Protein AF-A0A834CMX5-F1 (afdb_monomer_lite)

pLDDT: mean 90.63, std 9.28, range [58.38, 97.94]

Secondary structure (DSSP, 8-state):
---SEEEEEEEE--SSTT----TT-EEEEEEEEEESS-EE-SEEEEEEEEEEEEEEEEEETTEEEEEEEEEEEEEEEEEEEEGGG-SS--EEPSEEEEEEEEEEPP--

InterPro domains:
  IPR011021 Arrestin-like, N-terminal [PF00339] (16-106)
  IPR014752 Arrestin-like, C-terminal domain superfamily [G3DSA:2.60.40.640] (1-108)
  IPR014756 Immunoglobulin E-set [SSF81296] (17-107)
  IPR050357 Arrestin domain-containing protein [PTHR11188] (4-106)

Structure (mmCIF, N/CA/C/O backbone):
data_AF-A0A834CMX5-F1
#
_entry.id   AF-A0A834CMX5-F1
#
loop_
_atom_site.group_PDB
_atom_site.id
_atom_site.type_symbol
_atom_site.label_atom_id
_atom_site.label_alt_id
_atom_site.label_comp_id
_atom_site.label_asym_id
_atom_site.label_entity_id
_atom_site.label_seq_id
_atom_site.pdbx_PDB_ins_code
_atom_site.Cartn_x
_atom_site.Cartn_y
_atom_site.Cartn_z
_atom_site.occupancy
_atom_site.B_iso_or_equiv
_atom_site.auth_seq_id
_atom_site.auth_comp_id
_atom_site.auth_asym_id
_atom_site.auth_atom_id
_atom_site.pdbx_PDB_model_num
ATOM 1 N N . MET A 1 1 ? 20.685 19.515 -13.381 1.00 59.47 1 MET A N 1
ATOM 2 C CA . MET A 1 1 ? 21.125 18.147 -13.027 1.00 59.47 1 MET A CA 1
ATOM 3 C C . MET A 1 1 ? 19.891 17.265 -13.003 1.00 59.47 1 MET A C 1
ATOM 5 O O . MET A 1 1 ? 18.944 17.637 -12.328 1.00 59.47 1 MET A O 1
ATOM 9 N N . GLU A 1 2 ? 19.858 16.156 -13.742 1.00 70.31 2 GLU A N 1
ATOM 10 C CA . GLU A 1 2 ? 18.731 15.216 -13.643 1.00 70.31 2 GLU A CA 1
ATOM 11 C C . GLU A 1 2 ? 18.767 14.460 -12.307 1.00 70.31 2 GLU A C 1
ATOM 13 O O . GLU A 1 2 ? 19.832 13.969 -11.902 1.00 70.31 2 GLU A O 1
ATOM 18 N N . SER A 1 3 ? 17.614 14.378 -11.637 1.00 84.69 3 SER A N 1
ATOM 19 C CA . SER A 1 3 ? 17.420 13.575 -10.430 1.00 84.69 3 SER A CA 1
ATOM 20 C C . SER A 1 3 ? 17.425 12.082 -10.767 1.00 84.69 3 SER A C 1
ATOM 22 O O . SER A 1 3 ? 17.005 11.665 -11.846 1.00 84.69 3 SER A O 1
ATOM 24 N N . THR A 1 4 ? 17.929 11.263 -9.843 1.00 91.31 4 THR A N 1
ATOM 25 C CA . THR A 1 4 ? 17.989 9.804 -10.017 1.00 91.31 4 THR A CA 1
ATOM 26 C C . THR A 1 4 ? 16.591 9.195 -10.092 1.00 91.31 4 THR A C 1
ATOM 28 O O . THR A 1 4 ? 16.306 8.440 -11.016 1.00 91.31 4 THR A O 1
ATOM 31 N N . VAL A 1 5 ? 15.706 9.596 -9.177 1.00 93.75 5 VAL A N 1
ATOM 32 C CA . VAL A 1 5 ? 14.263 9.343 -9.250 1.00 93.75 5 VAL A CA 1
ATOM 33 C C . VAL A 1 5 ? 13.597 10.637 -9.710 1.00 93.75 5 VAL A C 1
ATOM 35 O O . VAL A 1 5 ? 13.778 11.688 -9.090 1.00 93.75 5 VAL A O 1
ATOM 38 N N . LYS A 1 6 ? 12.870 10.575 -10.822 1.00 94.56 6 LYS A N 1
ATOM 39 C CA . LYS A 1 6 ? 12.090 11.690 -11.371 1.00 94.56 6 LYS A CA 1
ATOM 40 C C . LYS A 1 6 ? 10.676 11.702 -10.794 1.00 94.56 6 LYS A C 1
ATOM 42 O O . LYS A 1 6 ? 10.185 12.766 -10.430 1.00 94.56 6 LYS A O 1
ATOM 47 N N . LYS A 1 7 ? 10.055 10.527 -10.649 1.00 95.50 7 LYS A N 1
ATOM 48 C CA . LYS A 1 7 ? 8.677 10.393 -10.162 1.00 95.50 7 LYS A CA 1
ATOM 49 C C . LYS A 1 7 ? 8.452 9.054 -9.467 1.00 95.50 7 LYS A C 1
ATOM 51 O O . LYS A 1 7 ? 8.994 8.043 -9.903 1.00 95.50 7 LYS A O 1
ATOM 56 N N . LEU A 1 8 ? 7.648 9.046 -8.408 1.00 95.75 8 LEU A N 1
ATOM 57 C CA . LEU A 1 8 ? 7.173 7.832 -7.748 1.00 95.75 8 LEU A CA 1
ATOM 58 C C . LEU A 1 8 ? 5.707 8.028 -7.359 1.00 95.75 8 LEU A C 1
ATOM 60 O O . LEU A 1 8 ? 5.420 8.747 -6.405 1.00 95.75 8 LEU A O 1
ATOM 64 N N . ASP A 1 9 ? 4.808 7.365 -8.080 1.00 96.69 9 ASP A N 1
ATOM 65 C CA . ASP A 1 9 ? 3.364 7.468 -7.876 1.00 96.69 9 ASP A CA 1
ATOM 66 C C . ASP A 1 9 ? 2.751 6.107 -7.561 1.00 96.69 9 ASP A C 1
ATOM 68 O O . ASP A 1 9 ? 3.202 5.070 -8.047 1.00 96.69 9 ASP A O 1
ATOM 72 N N . VAL A 1 10 ? 1.666 6.121 -6.791 1.00 95.94 10 VAL A N 1
ATOM 73 C CA . VAL A 1 10 ? 0.834 4.944 -6.530 1.00 95.94 10 VAL A CA 1
ATOM 74 C C . VAL A 1 10 ? -0.581 5.263 -6.983 1.00 95.94 10 VAL A C 1
ATOM 76 O O . VAL A 1 10 ? -1.165 6.256 -6.558 1.00 95.94 10 VAL A O 1
ATOM 79 N N . THR A 1 11 ? -1.136 4.412 -7.838 1.00 95.50 11 THR A N 1
ATOM 80 C CA . THR A 1 11 ? -2.509 4.533 -8.343 1.00 95.50 11 THR A CA 1
ATOM 81 C C . THR A 1 11 ? -3.254 3.227 -8.115 1.00 95.50 11 THR A C 1
ATOM 83 O O . THR A 1 11 ? -2.636 2.168 -8.004 1.00 95.50 11 THR A O 1
ATOM 86 N N . TYR A 1 12 ? -4.575 3.297 -8.007 1.00 94.06 12 TYR A N 1
ATOM 87 C CA . TYR A 1 12 ? -5.434 2.126 -7.880 1.00 94.06 12 TYR A CA 1
ATOM 88 C C . TYR A 1 12 ? -6.724 2.338 -8.662 1.00 94.06 12 TYR A C 1
ATOM 90 O O . TYR A 1 12 ? -7.121 3.473 -8.931 1.00 94.06 12 TYR A O 1
ATOM 98 N N . ASN A 1 13 ? -7.359 1.230 -9.022 1.00 90.00 13 ASN A N 1
ATOM 99 C CA . ASN A 1 13 ? -8.603 1.229 -9.770 1.00 90.00 13 ASN A CA 1
ATOM 100 C C . ASN A 1 13 ? -9.786 1.295 -8.793 1.00 90.00 13 ASN A C 1
ATOM 102 O O . ASN A 1 13 ? -9.865 0.447 -7.896 1.00 90.00 13 ASN A O 1
ATOM 106 N N . PRO A 1 14 ? -10.709 2.259 -8.952 1.00 87.75 14 PRO A N 1
ATOM 107 C CA . PRO A 1 14 ? -11.983 2.232 -8.248 1.00 87.75 14 PRO A CA 1
ATOM 108 C C . PRO A 1 14 ? -12.763 0.967 -8.605 1.00 87.75 14 PRO A C 1
ATOM 110 O O . PRO A 1 14 ? -12.809 0.574 -9.769 1.00 87.75 14 PRO A O 1
ATOM 113 N N . ILE A 1 15 ? -13.395 0.346 -7.611 1.00 86.62 15 ILE A N 1
ATOM 114 C CA . ILE A 1 15 ? -14.185 -0.884 -7.807 1.00 86.62 15 ILE A CA 1
ATOM 115 C C . ILE A 1 15 ? -15.691 -0.624 -7.959 1.00 86.62 15 ILE A C 1
ATOM 117 O O . ILE A 1 15 ? -16.437 -1.515 -8.351 1.00 86.62 15 ILE A O 1
ATOM 121 N N . ASN A 1 16 ? -16.154 0.587 -7.635 1.00 84.31 16 ASN A N 1
ATOM 122 C CA . ASN A 1 16 ? -17.543 1.030 -7.758 1.00 84.31 16 A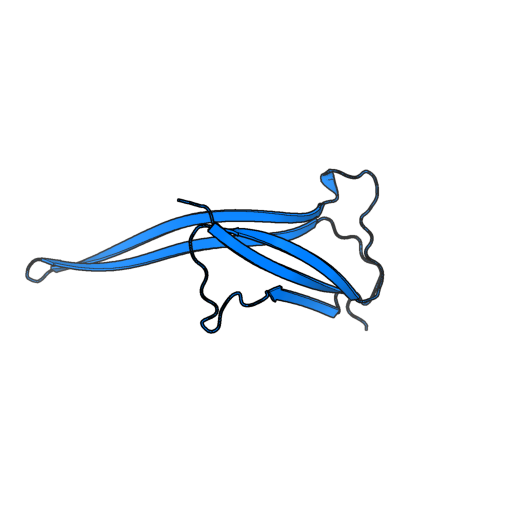SN A CA 1
ATOM 123 C C . ASN A 1 16 ? -17.612 2.567 -7.825 1.00 84.31 16 ASN A C 1
ATOM 125 O O . ASN A 1 16 ? -16.613 3.249 -7.592 1.00 84.31 16 ASN A O 1
ATOM 129 N N . GLU A 1 17 ? -18.801 3.117 -8.095 1.00 87.69 17 GLU A N 1
ATOM 130 C CA . GLU A 1 17 ? -19.046 4.568 -8.199 1.00 87.69 17 GLU A CA 1
ATOM 131 C C . GLU A 1 17 ? -18.670 5.352 -6.933 1.00 87.69 17 GLU A C 1
ATOM 133 O O . GLU A 1 17 ? -18.307 6.524 -7.007 1.00 87.69 17 GLU A O 1
ATOM 138 N N . ARG A 1 18 ? -18.752 4.710 -5.760 1.00 90.00 18 ARG A N 1
ATOM 139 C CA . ARG A 1 18 ? -18.447 5.330 -4.462 1.00 90.00 18 ARG A CA 1
ATOM 140 C C . ARG A 1 18 ? -16.980 5.194 -4.071 1.00 90.00 18 ARG A C 1
ATOM 142 O O . ARG A 1 18 ? -16.559 5.812 -3.098 1.00 90.00 18 ARG A O 1
ATOM 149 N N . ASN A 1 19 ? -16.214 4.390 -4.809 1.00 89.75 19 ASN A N 1
ATOM 150 C CA . ASN A 1 19 ? -14.831 4.048 -4.515 1.00 89.75 19 ASN A CA 1
ATOM 151 C C . ASN A 1 19 ? -14.617 3.559 -3.064 1.00 89.75 19 ASN A C 1
ATOM 153 O O . ASN A 1 19 ? -13.636 3.898 -2.402 1.00 89.75 19 ASN A O 1
ATOM 157 N N . THR A 1 20 ? -15.574 2.782 -2.553 1.00 91.31 20 THR A N 1
ATOM 158 C CA . THR A 1 20 ? -15.535 2.194 -1.207 1.00 91.31 20 THR A CA 1
ATOM 159 C C . THR A 1 20 ? -15.242 0.705 -1.283 1.00 91.31 20 THR A C 1
ATOM 161 O O . THR A 1 20 ? -15.861 0.019 -2.093 1.00 91.31 20 THR A O 1
ATOM 164 N N . PHE A 1 21 ? -14.364 0.220 -0.406 1.00 89.81 21 PHE A N 1
ATOM 165 C CA . PHE A 1 21 ? -13.956 -1.183 -0.305 1.00 89.81 21 PHE A CA 1
ATOM 166 C C . PHE A 1 21 ? -14.465 -1.788 1.004 1.00 89.81 21 PHE A C 1
ATOM 168 O O . PHE A 1 21 ? -14.479 -1.112 2.036 1.00 89.81 21 PHE A O 1
ATOM 175 N N . THR A 1 22 ? -14.851 -3.057 0.964 1.00 90.88 22 THR A N 1
ATOM 176 C CA . THR A 1 22 ? -15.309 -3.848 2.105 1.00 90.88 22 THR A CA 1
ATOM 177 C C . THR A 1 22 ? -14.560 -5.181 2.199 1.00 90.88 22 THR A C 1
ATOM 179 O O . THR A 1 22 ? -13.646 -5.474 1.426 1.00 90.88 22 THR A O 1
ATOM 182 N N . ASN A 1 23 ? -14.910 -5.983 3.200 1.00 90.94 23 ASN A N 1
ATOM 183 C CA . ASN A 1 23 ? -14.295 -7.274 3.480 1.00 90.94 23 ASN A CA 1
ATOM 184 C C . ASN A 1 23 ? -14.355 -8.187 2.246 1.00 90.94 23 ASN A C 1
ATOM 186 O O . ASN A 1 23 ? -15.418 -8.384 1.660 1.00 90.94 23 ASN A O 1
ATOM 190 N N . GLY A 1 24 ? -13.213 -8.766 1.875 1.00 90.94 24 GLY A N 1
ATOM 191 C CA . GLY A 1 24 ? -13.087 -9.647 0.715 1.00 90.94 24 GLY A CA 1
ATOM 192 C C . GLY A 1 24 ? -12.901 -8.953 -0.637 1.00 90.94 24 GLY A C 1
ATOM 193 O O . GLY A 1 24 ? -12.557 -9.651 -1.593 1.00 90.94 24 GLY A O 1
ATOM 194 N N . ASP A 1 25 ? -13.048 -7.626 -0.728 1.00 92.62 25 ASP A N 1
ATOM 195 C CA . ASP A 1 25 ? -12.821 -6.890 -1.976 1.00 92.62 25 ASP A CA 1
ATOM 196 C C . ASP A 1 25 ? -11.353 -6.924 -2.405 1.00 92.62 25 ASP A C 1
ATOM 198 O O . ASP A 1 25 ? -10.432 -6.930 -1.583 1.00 92.62 25 ASP A O 1
ATOM 202 N N . PHE A 1 26 ? -11.127 -6.869 -3.716 1.00 92.12 26 PHE A N 1
ATOM 203 C CA . PHE A 1 26 ? -9.793 -6.739 -4.285 1.00 92.12 26 PHE A CA 1
ATOM 204 C C . PHE A 1 26 ? -9.479 -5.281 -4.611 1.00 92.12 26 PHE A C 1
ATOM 206 O O . PHE A 1 26 ? -10.207 -4.625 -5.351 1.00 92.12 26 PHE A O 1
ATOM 213 N N . ILE A 1 27 ? -8.342 -4.793 -4.121 1.00 92.00 27 ILE A N 1
ATOM 214 C CA . ILE A 1 27 ? -7.737 -3.548 -4.580 1.00 92.00 27 ILE A CA 1
ATOM 215 C C . ILE A 1 27 ? -6.616 -3.868 -5.564 1.00 92.00 27 ILE A C 1
ATOM 217 O O . ILE A 1 27 ? -5.609 -4.486 -5.217 1.00 92.00 27 ILE A O 1
ATOM 221 N N . THR A 1 28 ? -6.804 -3.437 -6.807 1.00 94.50 28 THR A N 1
ATOM 222 C CA . THR A 1 28 ? -5.807 -3.546 -7.877 1.00 94.50 28 THR A CA 1
ATOM 223 C C . THR A 1 28 ? -5.263 -2.171 -8.207 1.00 94.50 28 THR A C 1
ATOM 225 O O . THR A 1 28 ? -6.030 -1.211 -8.308 1.00 94.50 28 THR A O 1
ATOM 228 N N . GLY A 1 29 ? -3.963 -2.069 -8.421 1.00 95.50 29 GLY A N 1
ATOM 229 C CA . GLY A 1 29 ? -3.335 -0.815 -8.787 1.00 95.50 29 GLY A CA 1
ATOM 230 C C . GLY A 1 29 ? -1.917 -1.007 -9.277 1.00 95.50 29 GLY A C 1
ATOM 231 O O . GLY A 1 29 ? -1.492 -2.117 -9.593 1.00 95.50 29 GLY A O 1
ATOM 232 N N . GLN A 1 30 ? -1.181 0.091 -9.352 1.00 96.81 30 GLN A N 1
ATOM 233 C CA . GLN A 1 30 ? 0.189 0.085 -9.836 1.00 96.81 30 GLN A CA 1
ATOM 234 C C . GLN A 1 30 ? 1.028 1.171 -9.171 1.00 96.81 30 GLN A C 1
ATOM 236 O O . GLN A 1 30 ? 0.543 2.261 -8.852 1.00 96.81 30 GLN A O 1
ATOM 241 N N . VAL A 1 31 ? 2.308 0.861 -8.987 1.00 97.12 31 VAL A N 1
ATOM 242 C CA . VAL A 1 31 ? 3.349 1.817 -8.620 1.00 97.12 31 VAL A CA 1
ATOM 243 C C . VAL A 1 31 ? 4.104 2.204 -9.884 1.00 97.12 31 VAL A C 1
ATOM 245 O O . VAL A 1 31 ? 4.655 1.340 -10.559 1.00 97.12 31 VAL A O 1
ATOM 248 N N . MET A 1 32 ? 4.132 3.492 -10.206 1.00 97.44 32 MET A N 1
ATOM 249 C CA . MET A 1 32 ? 4.895 4.034 -11.326 1.00 97.44 32 MET A CA 1
ATOM 250 C C . MET A 1 32 ? 6.165 4.695 -10.793 1.00 97.44 32 MET A C 1
ATOM 252 O O . MET A 1 32 ? 6.090 5.615 -9.982 1.00 97.44 32 MET A O 1
ATOM 256 N N . LEU A 1 33 ? 7.320 4.238 -11.265 1.00 96.50 33 LEU A N 1
ATOM 257 C CA . LEU A 1 33 ? 8.636 4.755 -10.914 1.00 96.50 33 LEU A CA 1
ATOM 258 C C . LEU A 1 33 ? 9.324 5.276 -12.177 1.00 96.50 33 LEU A C 1
ATOM 260 O O . LEU A 1 33 ? 9.674 4.501 -13.063 1.00 96.50 33 LEU A O 1
ATOM 264 N N . GLU A 1 34 ? 9.544 6.582 -12.250 1.00 96.56 34 GLU A N 1
ATOM 265 C CA . GLU A 1 34 ? 10.317 7.212 -13.314 1.00 96.56 34 GLU A CA 1
ATOM 266 C C . GLU A 1 34 ? 11.744 7.476 -12.831 1.00 96.56 34 GLU A C 1
ATOM 268 O O . GLU A 1 34 ? 11.964 8.172 -11.836 1.00 96.56 34 GLU A O 1
ATOM 273 N N . MET A 1 35 ? 12.718 6.938 -13.556 1.00 95.31 35 MET A N 1
ATOM 274 C CA . MET A 1 35 ? 14.142 7.035 -13.257 1.00 95.31 35 MET A CA 1
ATOM 275 C C . MET A 1 35 ? 14.841 7.934 -14.275 1.00 95.31 35 MET A C 1
ATOM 277 O O . MET A 1 35 ? 14.656 7.789 -15.482 1.00 95.31 35 MET A O 1
ATOM 281 N N . GLY A 1 36 ? 15.687 8.846 -13.798 1.00 94.62 36 GLY A N 1
ATOM 282 C CA . GLY A 1 36 ? 16.547 9.660 -14.661 1.00 94.62 36 GLY A CA 1
ATOM 283 C C . GLY A 1 36 ? 17.898 9.017 -14.958 1.00 94.62 36 GLY A C 1
ATOM 284 O O . GLY A 1 36 ? 18.520 9.321 -15.969 1.00 94.62 36 GLY A O 1
ATOM 285 N N . LYS A 1 37 ? 18.372 8.135 -14.074 1.00 93.62 37 LYS A N 1
ATOM 286 C CA . LYS A 1 37 ? 19.705 7.518 -14.127 1.00 93.62 37 LYS A CA 1
ATOM 287 C C . LYS A 1 37 ? 19.633 6.078 -13.638 1.00 93.62 37 LYS A C 1
ATOM 289 O O . LYS A 1 37 ? 18.727 5.739 -12.879 1.00 93.62 37 LYS A O 1
ATOM 294 N N . ASN A 1 38 ? 20.623 5.268 -14.014 1.00 91.69 38 ASN A N 1
ATOM 295 C CA . ASN A 1 38 ? 20.811 3.945 -13.422 1.00 91.69 38 ASN A CA 1
ATOM 296 C C . ASN A 1 38 ? 20.953 4.087 -11.902 1.00 91.69 38 ASN A C 1
ATOM 298 O O . ASN A 1 38 ? 21.782 4.867 -11.427 1.00 91.69 38 ASN A O 1
ATOM 302 N N . CYS A 1 39 ? 20.159 3.336 -11.146 1.00 90.62 39 CYS A N 1
ATOM 303 C CA . CYS A 1 39 ? 20.222 3.336 -9.691 1.00 90.62 39 CYS A CA 1
ATOM 304 C C . CYS A 1 39 ? 20.030 1.927 -9.154 1.00 90.62 39 CYS A C 1
ATOM 306 O O . CYS A 1 39 ? 19.121 1.219 -9.578 1.00 90.62 39 CYS A O 1
ATOM 308 N N . GLN A 1 40 ? 20.865 1.536 -8.199 1.00 90.50 40 GLN A N 1
ATOM 309 C CA . GLN A 1 40 ? 20.643 0.320 -7.436 1.00 90.50 40 GLN A CA 1
ATOM 310 C C . GLN A 1 40 ? 19.596 0.591 -6.353 1.00 90.50 40 GLN A C 1
ATOM 312 O O . GLN A 1 40 ? 19.754 1.516 -5.557 1.00 90.50 40 GLN A O 1
ATOM 317 N N . ILE A 1 41 ? 18.537 -0.216 -6.327 1.00 90.06 41 ILE A N 1
ATOM 318 C CA . ILE A 1 41 ? 17.477 -0.130 -5.321 1.00 90.06 41 ILE A CA 1
ATOM 319 C C . ILE A 1 41 ? 17.539 -1.367 -4.429 1.00 90.06 41 ILE A C 1
ATOM 321 O O . ILE A 1 41 ? 17.425 -2.490 -4.909 1.00 90.06 41 ILE A O 1
ATOM 325 N N . ASP A 1 42 ? 17.674 -1.162 -3.118 1.00 89.69 42 ASP A N 1
ATOM 326 C CA . ASP A 1 42 ? 17.714 -2.271 -2.157 1.00 89.69 42 ASP A CA 1
ATOM 327 C C . ASP A 1 42 ? 16.342 -2.915 -1.962 1.00 89.69 42 ASP A C 1
ATOM 329 O O . ASP A 1 42 ? 16.210 -4.135 -1.874 1.00 89.69 42 ASP A O 1
ATOM 333 N N . SER A 1 43 ? 15.294 -2.096 -1.880 1.00 91.50 43 SER A N 1
ATOM 334 C CA . SER A 1 43 ? 13.932 -2.606 -1.826 1.00 91.50 43 SER A CA 1
ATOM 335 C C . SER A 1 43 ? 12.923 -1.613 -2.373 1.00 91.50 43 SER A C 1
ATOM 337 O O . SER A 1 43 ? 12.974 -0.428 -2.047 1.00 91.50 43 SER A O 1
ATOM 339 N N . LEU A 1 44 ? 11.966 -2.125 -3.138 1.00 93.12 44 LEU A N 1
ATOM 340 C CA . LEU A 1 44 ? 10.785 -1.407 -3.592 1.00 93.12 44 LEU A CA 1
ATOM 341 C C . LEU A 1 44 ? 9.579 -2.269 -3.247 1.00 93.12 44 LEU A C 1
ATOM 343 O O . LEU A 1 44 ? 9.506 -3.424 -3.656 1.00 93.12 44 LEU A O 1
ATOM 347 N N . PHE A 1 45 ? 8.644 -1.733 -2.474 1.00 94.56 45 PHE A N 1
ATOM 348 C CA . PHE A 1 45 ? 7.449 -2.456 -2.059 1.00 94.56 45 PHE A CA 1
ATOM 349 C C . PHE A 1 45 ? 6.296 -1.491 -1.827 1.00 94.56 45 PHE A C 1
ATOM 351 O O . PHE A 1 45 ? 6.499 -0.326 -1.484 1.00 94.56 45 PHE A O 1
ATOM 358 N N . VAL A 1 46 ? 5.076 -2.005 -1.934 1.00 95.19 46 VAL A N 1
ATOM 359 C CA . VAL A 1 46 ? 3.867 -1.308 -1.495 1.00 95.19 46 VAL A CA 1
ATOM 360 C C . VAL A 1 46 ? 3.380 -1.916 -0.181 1.00 95.19 46 VAL A C 1
ATOM 362 O O . VAL A 1 46 ? 3.511 -3.121 0.056 1.00 95.19 46 VAL A O 1
ATOM 365 N N . LYS A 1 47 ? 2.861 -1.077 0.722 1.00 94.75 47 LYS A N 1
ATOM 366 C CA . LYS A 1 47 ? 2.393 -1.493 2.049 1.00 94.75 47 LYS A CA 1
ATOM 367 C C . LYS A 1 47 ? 0.990 -0.973 2.322 1.00 94.75 47 LYS A C 1
ATOM 369 O O . LYS A 1 47 ? 0.804 0.222 2.531 1.00 94.75 47 LYS A O 1
ATOM 374 N N . PHE A 1 48 ? 0.046 -1.892 2.445 1.00 92.00 48 PHE A N 1
ATOM 375 C CA . PHE A 1 48 ? -1.339 -1.608 2.799 1.00 92.00 48 PHE A CA 1
ATOM 376 C C . PHE A 1 48 ? -1.496 -1.677 4.314 1.00 92.00 48 PHE A C 1
ATOM 378 O O . PHE A 1 48 ? -1.024 -2.622 4.951 1.00 92.00 48 PHE A O 1
ATOM 385 N N . LYS A 1 49 ? -2.107 -0.653 4.914 1.00 93.25 49 LYS A N 1
ATOM 386 C CA . LYS A 1 49 ? -2.380 -0.584 6.354 1.00 93.25 49 LYS A CA 1
ATOM 387 C C . LYS A 1 49 ? -3.801 -0.085 6.566 1.00 93.25 49 LYS A C 1
ATOM 389 O O . LYS A 1 49 ? -4.102 1.032 6.166 1.00 93.25 49 LYS A O 1
ATOM 394 N N . ALA A 1 50 ? -4.602 -0.862 7.280 1.00 91.88 50 ALA A N 1
ATOM 395 C CA . ALA A 1 50 ? -5.893 -0.421 7.785 1.00 91.88 50 ALA A CA 1
ATOM 396 C C . ALA A 1 50 ? -5.809 -0.254 9.305 1.00 91.88 50 ALA A C 1
ATOM 398 O O . ALA A 1 50 ? -5.292 -1.131 10.008 1.00 91.88 50 ALA A O 1
ATOM 399 N N . LYS A 1 51 ? -6.262 0.900 9.801 1.00 94.50 51 LYS A N 1
ATOM 400 C CA . LYS A 1 51 ? -6.280 1.250 11.223 1.00 94.50 51 LYS A CA 1
ATOM 401 C C . LYS A 1 51 ? -7.505 2.101 11.538 1.00 94.50 51 LYS A C 1
ATOM 403 O O . LYS A 1 51 ? -7.836 2.969 10.737 1.00 94.50 51 LYS A O 1
ATOM 408 N N . ALA A 1 52 ? -8.089 1.896 12.710 1.00 95.94 52 ALA A N 1
ATOM 409 C CA . ALA A 1 52 ? -9.019 2.828 13.331 1.00 95.94 52 ALA A CA 1
ATOM 410 C C . ALA A 1 52 ? -8.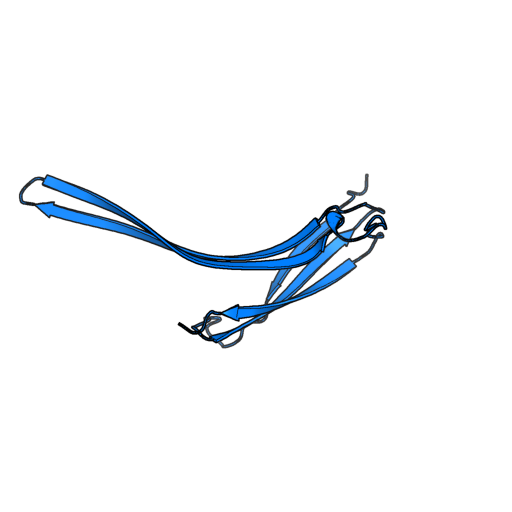318 3.562 14.475 1.00 95.94 52 ALA A C 1
ATOM 412 O O . ALA A 1 52 ? -7.500 2.988 15.197 1.00 95.94 52 ALA A O 1
ATOM 413 N N . ASP A 1 53 ? -8.629 4.843 14.615 1.00 97.12 53 ASP A N 1
ATOM 414 C CA . ASP A 1 53 ? -8.199 5.690 15.721 1.00 97.12 53 ASP A CA 1
ATOM 415 C C . ASP A 1 53 ? -9.452 6.401 16.223 1.00 97.12 53 ASP A C 1
ATOM 417 O O . ASP A 1 53 ? -10.114 7.102 15.455 1.00 97.12 53 ASP A O 1
ATOM 421 N N . VAL A 1 54 ? -9.840 6.124 17.464 1.00 97.50 54 VAL A N 1
ATOM 422 C CA . VAL A 1 54 ? -11.085 6.610 18.051 1.00 97.50 54 VAL A CA 1
ATOM 423 C C . VAL A 1 54 ? -10.785 7.393 19.315 1.00 97.50 54 VAL A C 1
ATOM 425 O O . VAL A 1 54 ? -9.915 7.041 20.110 1.00 97.50 54 VAL A O 1
ATOM 428 N N . THR A 1 55 ? -11.530 8.474 19.497 1.00 97.94 55 THR A N 1
ATOM 429 C CA . THR A 1 55 ? -11.492 9.314 20.690 1.00 97.94 55 THR A CA 1
ATOM 430 C C . THR A 1 55 ? -12.922 9.517 21.150 1.00 97.94 55 THR A C 1
ATOM 432 O O . THR A 1 55 ? -13.773 9.885 20.342 1.00 97.94 55 THR A O 1
ATOM 435 N N . TRP A 1 56 ? -13.192 9.271 22.426 1.00 97.94 56 TRP A N 1
ATOM 436 C CA . TRP A 1 56 ? -14.504 9.516 23.018 1.00 97.94 56 TRP A CA 1
ATOM 437 C C . TRP A 1 56 ? -14.346 10.119 24.405 1.00 97.94 56 TRP A C 1
ATOM 439 O O . TRP A 1 56 ? -13.288 10.023 25.020 1.00 97.94 56 TRP A O 1
ATOM 449 N N . SER A 1 57 ? -15.388 10.777 24.895 1.00 97.56 57 SER A N 1
ATOM 450 C CA . SER A 1 57 ? -15.389 11.372 26.225 1.00 97.56 57 SER A CA 1
ATOM 451 C C . SER A 1 57 ? -16.591 10.897 27.015 1.00 97.56 57 SER A C 1
ATOM 453 O O . SER A 1 57 ? -17.697 10.851 26.478 1.00 97.56 57 SER A O 1
ATOM 455 N N . GLU A 1 58 ? -16.387 10.611 28.292 1.00 97.81 58 GLU A N 1
ATOM 456 C CA . GLU A 1 58 ? -17.448 10.228 29.217 1.00 97.81 58 GLU A CA 1
ATOM 457 C C . GLU A 1 58 ? -17.524 11.268 30.334 1.00 97.81 58 GLU A C 1
ATOM 459 O O . GLU A 1 58 ? -16.508 11.643 30.928 1.00 97.81 58 GLU A O 1
ATOM 464 N N . THR A 1 59 ? -18.731 11.764 30.604 1.00 97.62 59 THR A N 1
ATOM 465 C CA . THR A 1 59 ? -18.968 12.781 31.632 1.00 97.62 59 THR A CA 1
ATOM 466 C C . THR A 1 59 ? -19.670 12.163 32.830 1.00 97.62 59 THR A C 1
ATOM 468 O O . THR A 1 59 ? -20.776 11.638 32.730 1.00 97.62 59 THR A O 1
ATOM 471 N N . TYR A 1 60 ? -19.032 12.296 33.987 1.00 95.19 60 TYR A N 1
ATOM 472 C CA . TYR A 1 60 ? -19.506 11.847 35.285 1.00 95.19 60 TYR A CA 1
ATOM 473 C C . TYR A 1 60 ? -19.730 13.078 36.172 1.00 95.19 60 TYR A C 1
ATOM 475 O O . TYR A 1 60 ? -18.807 13.611 36.794 1.00 95.19 60 TYR A O 1
ATOM 483 N N . GLY A 1 61 ? -20.967 13.581 36.200 1.00 94.19 61 GLY A N 1
ATOM 484 C CA . GLY A 1 61 ? -21.308 14.809 36.922 1.00 94.19 61 GLY A CA 1
ATOM 485 C C . GLY A 1 61 ? -20.579 16.029 36.352 1.00 94.19 61 GLY A C 1
ATOM 486 O O . GLY A 1 61 ? -20.884 16.471 35.249 1.00 94.19 61 GLY A O 1
ATOM 487 N N . LYS A 1 62 ? -19.625 16.586 37.112 1.00 94.62 62 LYS A N 1
ATOM 488 C CA . LYS A 1 62 ? -18.793 17.732 36.688 1.00 94.62 62 LYS A CA 1
ATOM 489 C C . LYS A 1 62 ? -17.445 17.327 36.082 1.00 94.62 62 LYS A C 1
ATOM 491 O O . LYS A 1 62 ? -16.699 18.199 35.645 1.00 94.62 62 LYS A O 1
ATOM 496 N N . THR A 1 63 ? -17.119 16.037 36.079 1.00 95.56 63 THR A N 1
ATOM 497 C CA . THR A 1 63 ? -15.844 15.531 35.568 1.00 95.56 63 THR A CA 1
ATOM 498 C C . THR A 1 63 ? -16.053 14.945 34.182 1.00 95.56 63 THR A C 1
ATOM 500 O O . THR A 1 63 ? -16.887 14.062 34.012 1.00 95.56 63 THR A O 1
ATOM 503 N N . THR A 1 64 ? -15.272 15.392 33.202 1.00 97.06 64 THR A N 1
ATOM 504 C CA . THR A 1 64 ? -15.215 14.778 31.870 1.00 97.06 64 THR A CA 1
ATOM 505 C C . THR A 1 64 ? -13.878 14.075 31.707 1.00 97.06 64 THR A C 1
ATOM 507 O O . THR A 1 64 ? -12.829 14.680 31.929 1.00 97.06 64 THR A O 1
ATOM 510 N N . VAL A 1 65 ? -13.920 12.806 31.314 1.00 97.56 65 VAL A N 1
ATOM 511 C CA . VAL A 1 65 ? -12.742 11.992 31.005 1.00 97.56 65 VAL A CA 1
ATOM 512 C C . VAL A 1 65 ? -12.697 11.777 29.500 1.00 97.56 65 VAL A C 1
ATOM 514 O O . VAL A 1 65 ? -13.720 11.472 28.895 1.00 97.56 65 VAL A O 1
ATOM 517 N N . VAL A 1 66 ? -11.526 11.953 28.892 1.00 97.62 66 VAL A N 1
ATOM 518 C CA . VAL A 1 66 ? -11.302 11.688 27.466 1.00 97.62 66 VAL A CA 1
ATOM 519 C C . VAL A 1 66 ? -10.510 10.395 2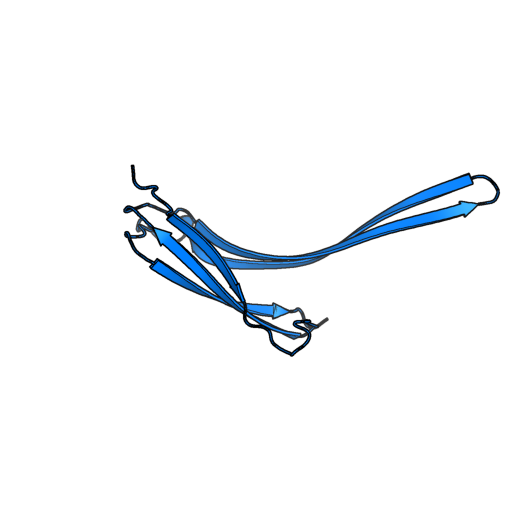7.330 1.00 97.62 66 VAL A C 1
ATOM 521 O O . VAL A 1 66 ? -9.469 10.222 27.962 1.00 97.62 66 VAL A O 1
ATOM 524 N N . TYR A 1 67 ? -11.015 9.499 26.496 1.00 97.88 67 TYR A N 1
ATOM 525 C CA . TYR A 1 67 ? -10.442 8.206 26.176 1.00 97.88 67 TYR A CA 1
ATOM 526 C C . TYR A 1 67 ? -9.990 8.178 24.721 1.00 97.88 67 TYR A C 1
ATOM 528 O O . TYR A 1 67 ? -10.569 8.827 23.847 1.00 97.88 67 TYR A O 1
ATOM 536 N N . HIS A 1 68 ? -8.972 7.366 24.465 1.00 97.38 68 HIS A N 1
ATOM 537 C CA . HIS A 1 68 ? -8.444 7.119 23.135 1.00 97.38 68 HIS A CA 1
ATOM 538 C C . HIS A 1 68 ? -8.240 5.618 22.953 1.00 97.38 68 HIS A C 1
ATOM 540 O O . HIS A 1 68 ? -7.758 4.940 23.861 1.00 97.38 68 HIS A O 1
ATOM 546 N N . SER A 1 69 ? -8.568 5.100 21.774 1.00 97.44 69 SER A N 1
ATOM 547 C CA . SER A 1 69 ? -8.245 3.728 21.393 1.00 97.44 69 SER A CA 1
ATOM 548 C C . SER A 1 69 ? -7.796 3.676 19.942 1.00 97.44 69 SER A C 1
ATOM 550 O O . SER A 1 69 ? -8.252 4.441 19.095 1.00 97.44 69 SER A O 1
ATOM 552 N N . LYS A 1 70 ? -6.873 2.762 19.656 1.00 97.19 70 LYS A N 1
ATOM 553 C CA . LYS A 1 70 ? -6.311 2.570 18.327 1.00 97.19 70 LYS A CA 1
ATOM 554 C C . LYS A 1 70 ? -6.294 1.092 18.001 1.00 97.19 70 LYS A C 1
ATOM 556 O O . LYS A 1 70 ? -5.664 0.307 18.706 1.00 97.19 70 LYS A O 1
ATOM 561 N N . GLU A 1 71 ? -6.886 0.738 16.874 1.00 95.62 71 GLU A N 1
ATOM 562 C CA . GLU A 1 71 ? -6.941 -0.634 16.394 1.00 95.62 71 GLU A CA 1
ATOM 563 C C . GLU A 1 71 ? -6.276 -0.751 15.023 1.00 95.62 71 GLU A C 1
ATOM 565 O O . GLU A 1 71 ? -6.406 0.117 14.158 1.00 95.62 71 GLU A O 1
ATOM 570 N N . LYS A 1 72 ? -5.516 -1.827 14.813 1.00 93.88 72 LYS A N 1
ATOM 571 C CA . LYS A 1 72 ? -4.926 -2.158 13.515 1.00 93.88 72 LYS A CA 1
ATOM 572 C C . LYS A 1 72 ? -5.647 -3.379 12.960 1.00 93.88 72 LYS A C 1
ATOM 574 O O . LYS A 1 72 ? -5.352 -4.484 13.398 1.00 93.88 72 LYS A O 1
ATOM 579 N N . TYR A 1 73 ? -6.469 -3.179 11.934 1.00 91.25 73 TYR A N 1
ATOM 580 C CA . TYR A 1 73 ? -7.164 -4.271 11.251 1.00 91.25 73 TYR A CA 1
ATOM 581 C C . TYR A 1 73 ? -6.185 -5.176 10.503 1.00 91.25 73 TYR A C 1
ATOM 583 O O . TYR A 1 73 ? -6.104 -6.369 10.763 1.00 91.25 73 TYR A O 1
ATOM 591 N N . PHE A 1 74 ? -5.366 -4.612 9.608 1.00 90.62 74 PHE A N 1
ATOM 592 C CA . PHE A 1 74 ? -4.384 -5.409 8.875 1.00 90.62 74 PHE A CA 1
ATOM 593 C C . PHE A 1 74 ? -3.173 -4.608 8.411 1.00 90.62 74 PHE A C 1
ATOM 595 O O . PHE A 1 74 ? -3.118 -3.373 8.409 1.00 90.62 74 PHE A O 1
ATOM 602 N N . THR A 1 75 ? -2.123 -5.342 8.057 1.00 93.44 75 THR A N 1
ATOM 603 C CA . THR A 1 75 ? -0.965 -4.797 7.361 1.00 93.44 75 THR A CA 1
ATOM 604 C C . THR A 1 75 ? -0.437 -5.835 6.390 1.00 93.44 75 THR A C 1
ATOM 606 O O . THR A 1 75 ? -0.002 -6.895 6.824 1.00 93.44 75 THR A O 1
ATOM 609 N N . MET A 1 76 ? -0.416 -5.491 5.108 1.00 91.62 76 MET A N 1
ATOM 610 C CA . MET A 1 76 ? 0.089 -6.344 4.035 1.00 91.62 76 MET A CA 1
ATOM 611 C C . MET A 1 76 ? 1.205 -5.616 3.295 1.00 91.62 76 MET A C 1
ATOM 613 O O . MET A 1 76 ? 1.240 -4.383 3.253 1.00 91.62 76 MET A O 1
ATOM 617 N N . LYS A 1 77 ? 2.149 -6.375 2.746 1.00 93.62 77 LYS A N 1
ATOM 618 C CA . LYS A 1 77 ? 3.248 -5.855 1.935 1.00 93.62 77 LYS A CA 1
ATOM 619 C C . LYS A 1 77 ? 3.396 -6.721 0.693 1.00 93.62 77 LYS A C 1
ATOM 621 O O . LYS A 1 77 ? 3.369 -7.938 0.821 1.00 93.62 77 LYS A O 1
ATOM 626 N N . GLN A 1 78 ? 3.625 -6.093 -0.452 1.00 93.38 78 GLN A N 1
ATOM 627 C CA . GLN A 1 78 ? 4.081 -6.768 -1.665 1.00 93.38 78 GLN A CA 1
ATOM 628 C C . GLN A 1 78 ? 5.380 -6.110 -2.099 1.00 93.38 78 GLN A C 1
ATOM 630 O O . GLN A 1 78 ? 5.424 -4.895 -2.302 1.00 93.38 78 GLN A O 1
ATOM 635 N N . TYR A 1 79 ? 6.431 -6.916 -2.188 1.00 93.25 79 TYR A N 1
ATOM 636 C CA . TYR A 1 79 ? 7.742 -6.495 -2.654 1.00 93.25 79 TYR A CA 1
ATOM 637 C C . TYR A 1 79 ? 7.820 -6.655 -4.174 1.00 93.25 79 TYR A C 1
ATOM 639 O O . TYR A 1 79 ? 7.375 -7.660 -4.719 1.00 93.25 79 TYR A O 1
ATOM 647 N N . PHE A 1 80 ? 8.369 -5.644 -4.839 1.00 91.56 80 PHE A N 1
ATOM 648 C CA . PHE A 1 80 ? 8.685 -5.634 -6.268 1.00 91.56 80 PHE A CA 1
ATOM 649 C C . PHE A 1 80 ? 10.186 -5.807 -6.498 1.00 91.56 80 PHE A C 1
ATOM 651 O O . PHE A 1 80 ? 10.603 -6.468 -7.439 1.00 91.56 80 PHE A O 1
ATOM 65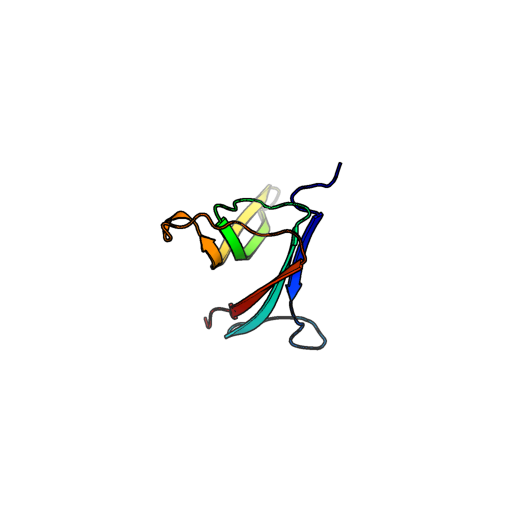8 N N . ILE A 1 81 ? 10.991 -5.215 -5.612 1.00 91.06 81 ILE A N 1
ATOM 659 C CA . ILE A 1 81 ? 12.446 -5.339 -5.576 1.00 91.06 81 ILE A CA 1
ATOM 660 C C . ILE A 1 81 ? 12.840 -5.661 -4.134 1.00 91.06 81 ILE A C 1
ATOM 662 O O . ILE A 1 81 ? 12.347 -5.012 -3.205 1.00 91.06 81 ILE A O 1
ATOM 666 N N . GLN A 1 82 ? 13.721 -6.642 -3.941 1.00 88.06 82 GLN A N 1
ATOM 667 C CA . GLN A 1 82 ? 14.269 -7.012 -2.636 1.00 88.06 82 GLN A CA 1
ATOM 668 C C . GLN A 1 82 ? 15.664 -7.632 -2.812 1.00 88.06 82 GLN A C 1
ATOM 670 O O . GLN A 1 82 ? 15.797 -8.821 -3.083 1.00 88.06 82 GLN A O 1
ATOM 675 N N . SER A 1 83 ? 16.713 -6.827 -2.624 1.00 75.75 83 SER A N 1
ATOM 676 C CA . SER A 1 83 ? 18.106 -7.227 -2.877 1.00 75.75 83 SER A CA 1
ATOM 677 C C . SER A 1 83 ? 18.639 -8.296 -1.919 1.00 75.75 83 SER A C 1
ATOM 679 O O . SER A 1 83 ? 19.631 -8.949 -2.220 1.00 75.75 83 SER A O 1
ATOM 681 N N . LYS A 1 84 ? 17.988 -8.515 -0.767 1.00 66.06 84 LYS A N 1
ATOM 682 C CA . LYS A 1 84 ? 18.426 -9.517 0.221 1.00 66.06 84 LYS A CA 1
ATOM 683 C C . LYS A 1 84 ? 18.311 -10.963 -0.269 1.00 66.06 84 LYS A C 1
ATOM 685 O O . LYS A 1 84 ? 19.022 -11.811 0.260 1.00 66.06 84 LYS A O 1
ATOM 690 N N . ASP A 1 85 ? 17.461 -11.224 -1.262 1.00 61.91 85 ASP A N 1
ATOM 691 C CA . ASP A 1 85 ? 17.163 -12.581 -1.735 1.00 61.91 85 ASP A CA 1
ATOM 692 C C . ASP A 1 85 ? 17.780 -12.891 -3.115 1.00 61.91 85 ASP A C 1
ATOM 694 O O . ASP A 1 85 ? 17.717 -14.028 -3.579 1.00 61.91 85 ASP A O 1
ATOM 698 N N . SER A 1 86 ? 18.432 -11.914 -3.761 1.00 58.38 86 SER A N 1
ATOM 699 C CA . SER A 1 86 ? 19.071 -12.063 -5.075 1.00 58.38 86 SER A CA 1
ATOM 700 C C . SER A 1 86 ? 20.551 -11.677 -5.027 1.00 58.38 86 SER A C 1
ATOM 702 O O . SER A 1 86 ? 20.902 -10.597 -4.563 1.00 58.38 86 SER A O 1
ATOM 704 N N . LYS A 1 87 ? 21.436 -12.536 -5.557 1.00 59.16 87 LYS A N 1
ATOM 705 C CA . LYS A 1 87 ? 22.882 -12.246 -5.670 1.00 59.16 87 LYS A CA 1
ATOM 706 C C . LYS A 1 87 ? 23.204 -11.115 -6.656 1.00 59.16 87 LYS A C 1
ATOM 708 O O . LYS A 1 87 ? 24.323 -10.608 -6.632 1.00 59.16 87 LYS A O 1
ATOM 713 N N . ASP A 1 88 ? 22.236 -10.717 -7.477 1.00 59.91 88 ASP A N 1
ATOM 714 C CA . ASP A 1 88 ? 22.398 -9.669 -8.476 1.00 59.91 88 ASP A CA 1
ATOM 715 C C . ASP A 1 88 ? 21.906 -8.308 -7.957 1.00 59.91 88 ASP A C 1
ATOM 717 O O . ASP A 1 88 ? 20.826 -8.221 -7.355 1.00 59.91 88 ASP A O 1
ATOM 721 N N . PRO A 1 89 ? 22.667 -7.221 -8.191 1.00 65.00 89 PRO A N 1
ATOM 722 C CA . PRO A 1 89 ? 22.225 -5.880 -7.849 1.00 65.00 89 PRO A CA 1
ATOM 723 C C . PRO A 1 89 ? 20.975 -5.534 -8.664 1.00 65.00 89 PRO A C 1
ATOM 725 O O . PRO A 1 89 ? 20.977 -5.585 -9.893 1.00 65.00 89 PRO A O 1
ATOM 728 N N . SER A 1 90 ? 19.901 -5.143 -7.974 1.00 82.88 90 SER A N 1
ATOM 729 C CA . SER A 1 90 ? 18.666 -4.672 -8.609 1.00 82.88 90 SER A CA 1
ATOM 730 C C . SER A 1 90 ? 18.859 -3.250 -9.142 1.00 82.88 90 SER A C 1
ATOM 732 O O . SER A 1 90 ? 18.433 -2.266 -8.532 1.00 82.88 90 SER A O 1
ATOM 734 N N . VAL A 1 91 ? 19.583 -3.139 -10.257 1.00 88.31 91 VAL A N 1
ATOM 735 C CA . VAL A 1 91 ? 19.794 -1.878 -10.970 1.00 88.31 91 VAL A CA 1
ATOM 736 C C . VAL A 1 91 ? 18.558 -1.572 -11.806 1.00 88.31 91 VAL A C 1
ATOM 738 O O . VAL A 1 91 ? 18.205 -2.318 -12.715 1.00 88.31 91 VAL A O 1
ATOM 741 N N . VAL A 1 92 ? 17.921 -0.442 -11.519 1.00 91.81 92 VAL A N 1
ATOM 742 C CA . VAL A 1 92 ? 16.803 0.085 -12.298 1.00 91.81 92 VAL A CA 1
ATOM 743 C C . VAL A 1 92 ? 17.338 1.128 -13.275 1.00 91.81 92 VAL A C 1
ATOM 745 O O . VAL A 1 92 ? 17.977 2.104 -12.871 1.00 91.81 92 VAL A O 1
ATOM 748 N N . ALA A 1 93 ? 17.103 0.895 -14.565 1.00 93.69 93 ALA A N 1
ATOM 749 C CA . ALA A 1 93 ? 17.560 1.761 -15.648 1.00 93.69 93 ALA A CA 1
ATOM 750 C C . ALA A 1 93 ? 16.731 3.059 -15.757 1.00 93.69 93 ALA A C 1
ATOM 752 O O . ALA A 1 93 ? 15.601 3.095 -15.266 1.00 93.69 93 ALA A O 1
ATOM 753 N N . PRO A 1 94 ? 17.238 4.122 -16.415 1.00 95.56 94 PRO A N 1
ATOM 754 C CA . PRO A 1 94 ? 16.437 5.283 -16.785 1.00 95.56 94 PRO A CA 1
ATOM 755 C C . PRO A 1 94 ? 15.174 4.883 -17.554 1.00 95.56 94 PRO A C 1
ATOM 757 O O . PRO A 1 94 ? 15.209 3.964 -18.371 1.00 95.56 94 PRO A O 1
ATOM 760 N N . GLY A 1 95 ? 14.078 5.602 -17.325 1.00 95.31 95 GLY A N 1
ATOM 761 C CA . GLY A 1 95 ? 12.785 5.347 -17.961 1.00 95.31 95 GLY A CA 1
ATOM 762 C C . GLY A 1 95 ? 11.645 5.190 -16.960 1.00 95.31 95 GLY A C 1
ATOM 763 O O . GLY A 1 95 ? 11.815 5.422 -15.764 1.00 95.31 95 GLY A O 1
ATOM 764 N N . VAL A 1 96 ? 10.471 4.816 -17.469 1.00 96.88 96 VAL A N 1
ATOM 765 C CA . VAL A 1 96 ? 9.248 4.617 -16.679 1.00 96.88 96 VAL A CA 1
ATOM 766 C C . VAL A 1 96 ? 9.046 3.127 -16.426 1.00 96.88 96 VAL A C 1
ATOM 768 O O . VAL A 1 96 ? 8.914 2.345 -17.363 1.00 96.88 96 VAL A O 1
ATOM 771 N N . HIS A 1 97 ? 8.984 2.751 -15.152 1.00 96.06 97 HIS A N 1
ATOM 772 C CA . HIS A 1 97 ? 8.763 1.386 -14.682 1.00 96.06 97 HIS A CA 1
ATOM 773 C C . HIS A 1 97 ? 7.413 1.303 -13.983 1.00 96.06 97 HIS A C 1
ATOM 775 O O . HIS A 1 97 ? 7.103 2.141 -13.136 1.00 96.06 97 HIS A O 1
ATOM 781 N N . VAL A 1 98 ? 6.613 0.292 -14.315 1.00 96.88 98 VAL A N 1
ATOM 782 C CA . VAL A 1 98 ? 5.272 0.102 -13.750 1.00 96.88 98 VAL A CA 1
ATOM 783 C C . VAL A 1 98 ? 5.213 -1.240 -13.033 1.00 96.88 98 VAL A C 1
ATOM 785 O O . VAL A 1 98 ? 5.437 -2.285 -13.638 1.00 96.88 98 VAL A O 1
ATOM 788 N N . TYR A 1 99 ? 4.893 -1.203 -11.743 1.00 96.44 99 TYR A N 1
ATOM 789 C CA . TYR A 1 99 ? 4.817 -2.370 -10.873 1.00 96.44 99 TYR A CA 1
ATOM 790 C C . TYR A 1 99 ? 3.368 -2.593 -10.414 1.00 96.44 99 TYR A C 1
ATOM 792 O O . TYR A 1 99 ? 2.894 -1.870 -9.529 1.00 96.44 99 TYR A O 1
ATOM 800 N N . PRO A 1 100 ? 2.637 -3.553 -11.005 1.00 96.62 100 PRO A N 1
ATOM 801 C CA . PRO A 1 100 ? 1.252 -3.820 -10.642 1.00 96.62 100 PRO A CA 1
ATOM 802 C C . PRO A 1 100 ? 1.155 -4.533 -9.290 1.00 96.62 100 PRO A C 1
ATOM 804 O O . PRO A 1 100 ? 1.990 -5.369 -8.938 1.00 96.62 100 PRO A O 1
ATOM 807 N N . PHE A 1 101 ? 0.095 -4.242 -8.544 1.00 95.38 101 PHE A N 1
ATOM 808 C CA . PHE A 1 101 ? -0.231 -4.930 -7.302 1.00 95.38 101 PHE A CA 1
ATOM 809 C C . PHE A 1 101 ? -1.713 -5.284 -7.230 1.00 95.38 101 PHE A C 1
ATOM 811 O O . PHE A 1 101 ? -2.566 -4.564 -7.752 1.00 95.38 101 PHE A O 1
ATOM 818 N N . THR A 1 102 ? -2.000 -6.360 -6.500 1.00 94.62 102 THR A N 1
ATOM 819 C CA . THR A 1 102 ? -3.359 -6.785 -6.166 1.00 94.62 102 THR A CA 1
ATOM 820 C C . THR A 1 102 ? -3.378 -7.279 -4.731 1.00 94.62 102 THR A C 1
ATOM 822 O O . THR A 1 102 ? -2.583 -8.140 -4.359 1.00 94.62 102 THR A O 1
ATO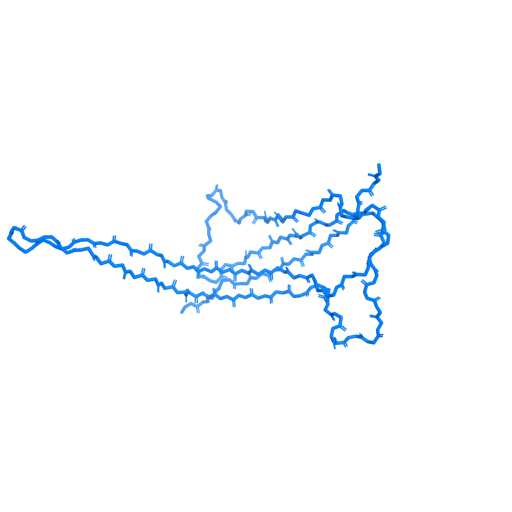M 825 N N . PHE A 1 103 ? -4.306 -6.765 -3.931 1.00 91.12 103 PHE A N 1
ATOM 826 C CA . PHE A 1 103 ? -4.529 -7.229 -2.565 1.00 91.12 103 PHE A CA 1
ATOM 827 C C . PHE A 1 103 ? -5.999 -7.510 -2.340 1.00 91.12 103 PHE A C 1
ATOM 829 O O . PHE A 1 103 ? -6.845 -6.745 -2.789 1.00 91.12 103 PHE A O 1
ATOM 836 N N . GLN A 1 104 ? -6.289 -8.568 -1.594 1.00 92.06 104 GLN A N 1
ATOM 837 C CA . GLN A 1 104 ? -7.624 -8.814 -1.078 1.00 92.06 104 GLN A CA 1
ATOM 838 C C . GLN A 1 104 ? -7.735 -8.248 0.337 1.00 92.06 104 GLN A C 1
ATOM 840 O O . GLN A 1 104 ? -6.856 -8.481 1.172 1.00 92.06 104 GLN A O 1
ATOM 845 N N . PHE A 1 105 ? -8.809 -7.516 0.612 1.00 90.44 105 PHE A N 1
ATOM 846 C CA . PHE A 1 105 ? -9.176 -7.156 1.973 1.00 90.44 105 PHE A CA 1
ATOM 847 C C . PHE A 1 105 ? -9.470 -8.439 2.761 1.00 90.44 105 PHE A C 1
ATOM 849 O O . PHE A 1 105 ? -10.113 -9.341 2.218 1.00 90.44 105 PHE A O 1
ATOM 856 N N . PRO A 1 106 ? -9.027 -8.546 4.027 1.00 87.94 106 PRO A N 1
ATOM 857 C CA . PRO A 1 106 ? -9.336 -9.708 4.847 1.00 87.94 106 PRO A CA 1
ATOM 858 C C . PRO A 1 106 ? -10.840 -9.994 4.867 1.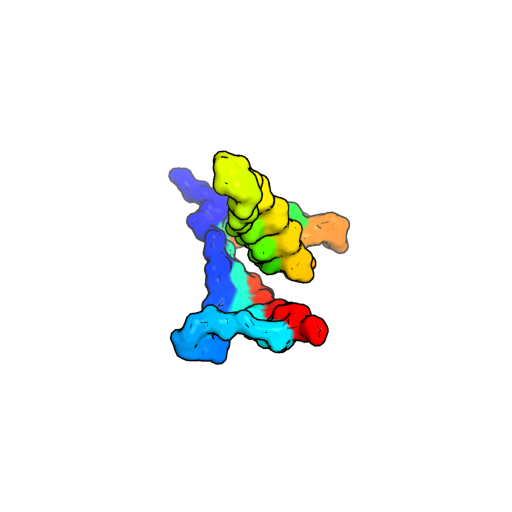00 87.94 106 PRO A C 1
ATOM 860 O O . PRO A 1 106 ? -11.653 -9.089 5.063 1.00 87.94 106 PRO A O 1
ATOM 863 N N . VAL A 1 107 ? -11.192 -11.258 4.646 1.00 80.81 107 VAL A N 1
ATOM 864 C CA . VAL A 1 107 ? -12.539 -11.775 4.888 1.00 80.81 107 VAL A CA 1
ATOM 865 C C . VAL A 1 107 ? -12.589 -12.050 6.387 1.00 80.81 107 VAL A C 1
ATOM 867 O O . VAL A 1 107 ? -11.820 -12.878 6.873 1.00 80.81 107 VAL A O 1
ATOM 870 N N . GLN A 1 108 ? -13.345 -11.244 7.125 1.00 64.50 108 GLN A N 1
ATOM 871 C CA . GLN A 1 108 ? -13.416 -11.322 8.585 1.00 64.50 108 GLN A CA 1
ATOM 872 C C . GLN A 1 108 ? -14.162 -12.573 9.049 1.00 64.50 108 GLN A C 1
ATOM 874 O O . GLN A 1 108 ? -15.135 -12.952 8.357 1.00 64.50 108 GLN A O 1
#

Organism: Oryzias melastigma (NCBI:txid30732)

Sequence (108 aa):
MESTVKKLDVTYNPINERNTFTNGDFITGQVMLEMGKNCQIDSLFVKFKAKADVTWSETYGKTTVVYHSKEKYFTMKQYFIQSKDSKDPSVVAPGVHVYPFTFQFPVQ

Foldseek 3Di:
DDDQWPDWDKDWDQPDPVSDDDAFDKIKTKIKTAGPAWDFDQWDKDKDWDKDKDKDWDDDPPDIDIDIDMDTQDMDMDTPHHNVVDPDGPIDGGGMDMGMDMDTHHRD

Radius of gyration: 20.48 Å; chains: 1; bounding box: 44×31×55 Å